Protein AF-A0A931YTI1-F1 (afdb_monomer)

Radius of gyration: 16.85 Å; Cα contacts (8 Å, |Δi|>4): 162; chains: 1; bounding box: 42×42×39 Å

Secondary structure (DSSP, 8-state):
-HHHHHHHHHHHHTTSTTS-HHHHHHHHHHT--HHHHHHHHHHHHGGGGGHHHHHHH-GGGGT-S-HHHHHHHHHHHHHHHHHHHHHHHTBSSSBPPHHHHHHHHHHHHHHTSS-HHHHHHHHHHHHHHHHHHHHHHHHT--

Mean predicted aligned error: 6.09 Å

Solvent-accessible surface area (backbone atoms only — not comparable to full-atom values): 7410 Å² total; per-residue (Å²): 97,68,70,60,35,55,51,50,51,58,63,52,50,43,39,38,72,96,58,15,56,67,44,30,55,52,16,61,76,70,75,44,62,34,68,62,43,13,53,52,52,32,40,34,46,52,34,59,74,50,52,52,55,46,47,66,64,33,49,29,72,68,74,50,73,56,71,68,56,26,53,51,53,47,52,37,50,54,51,27,40,52,50,26,17,25,34,57,59,35,39,74,78,51,81,51,52,72,69,55,26,54,50,43,42,54,43,29,56,49,30,67,46,77,49,66,68,51,16,51,53,32,37,50,51,53,51,52,50,51,53,51,48,46,52,54,48,57,66,72,75,112

Structure (mmCIF, N/CA/C/O backbone):
data_AF-A0A931YTI1-F1
#
_entry.id   AF-A0A931YTI1-F1
#
loop_
_atom_site.group_PDB
_atom_site.id
_atom_site.type_symbol
_atom_site.label_atom_id
_atom_site.label_alt_id
_atom_site.label_comp_id
_atom_site.label_asym_id
_atom_site.label_entity_id
_atom_site.label_seq_id
_atom_site.pdbx_PDB_ins_code
_atom_site.Cartn_x
_atom_site.Cartn_y
_atom_site.Cartn_z
_atom_site.occupancy
_atom_site.B_iso_or_equiv
_atom_site.auth_seq_id
_atom_site.auth_comp_id
_atom_site.auth_asym_id
_atom_site.auth_atom_id
_atom_site.pdbx_PDB_model_num
ATOM 1 N N . ALA A 1 1 ? 1.345 14.476 -16.653 1.00 62.62 1 ALA A N 1
ATOM 2 C CA . ALA A 1 1 ? 1.714 14.319 -15.235 1.00 62.62 1 ALA A CA 1
ATOM 3 C C . ALA A 1 1 ? 0.938 15.299 -14.357 1.00 62.62 1 ALA A C 1
ATOM 5 O O . ALA A 1 1 ? 0.093 14.834 -13.612 1.00 62.62 1 ALA A O 1
ATOM 6 N N . ALA A 1 2 ? 1.107 16.622 -14.514 1.00 72.50 2 ALA A N 1
ATOM 7 C CA . ALA A 1 2 ? 0.423 17.628 -13.682 1.00 72.50 2 ALA A CA 1
ATOM 8 C C . ALA A 1 2 ? -1.115 17.484 -13.620 1.00 72.50 2 ALA A C 1
ATOM 10 O O . ALA A 1 2 ? -1.679 17.505 -12.536 1.00 72.50 2 ALA A O 1
ATOM 11 N N . HIS A 1 3 ? -1.786 17.239 -14.752 1.00 81.31 3 HIS A N 1
ATOM 12 C CA . HIS A 1 3 ? -3.240 17.023 -14.774 1.00 81.31 3 HIS A CA 1
ATOM 13 C C . HIS A 1 3 ? -3.694 15.820 -13.924 1.00 81.31 3 HIS A C 1
ATOM 15 O O . HIS A 1 3 ? -4.648 15.943 -13.167 1.00 81.31 3 HIS A O 1
ATOM 21 N N . LEU A 1 4 ? -2.988 14.681 -13.993 1.00 80.88 4 LEU A N 1
ATOM 22 C CA . LEU A 1 4 ? -3.291 13.506 -13.160 1.00 80.88 4 LEU A CA 1
ATOM 23 C C . LEU A 1 4 ? -2.919 13.727 -11.694 1.00 80.88 4 LEU A C 1
ATOM 25 O O . LEU A 1 4 ? -3.622 13.247 -10.816 1.00 80.88 4 LEU A O 1
ATOM 29 N N . PHE A 1 5 ? -1.848 14.476 -11.433 1.00 80.38 5 PHE A N 1
ATOM 30 C CA . PHE A 1 5 ? -1.445 14.849 -10.082 1.00 80.38 5 PHE A CA 1
ATOM 31 C C . PHE A 1 5 ? -2.548 15.665 -9.394 1.00 80.38 5 PHE A C 1
ATOM 33 O O . PHE A 1 5 ? -3.020 15.282 -8.328 1.00 80.38 5 PHE A O 1
ATOM 40 N N . VAL A 1 6 ? -3.011 16.745 -10.034 1.00 84.44 6 VAL A N 1
ATOM 41 C CA . VAL A 1 6 ? -4.082 17.604 -9.501 1.00 84.44 6 VAL A CA 1
ATOM 42 C C . VAL A 1 6 ? -5.402 16.840 -9.399 1.00 84.44 6 VAL A C 1
ATOM 44 O O . VAL A 1 6 ? -6.063 16.921 -8.370 1.00 84.44 6 VAL A O 1
ATOM 47 N N . PHE A 1 7 ? -5.761 16.054 -10.420 1.00 86.19 7 PHE A N 1
ATOM 48 C CA . PHE A 1 7 ? -6.961 15.213 -10.394 1.00 86.19 7 PHE A CA 1
ATOM 49 C C . PHE A 1 7 ? -6.957 14.237 -9.211 1.00 86.19 7 PHE A C 1
ATOM 51 O O . PHE A 1 7 ? -7.941 14.136 -8.485 1.00 86.19 7 PHE A O 1
ATOM 58 N N . TYR A 1 8 ? -5.838 13.554 -8.974 1.00 87.81 8 TYR A N 1
ATOM 59 C CA . TYR A 1 8 ? -5.734 12.584 -7.891 1.00 87.81 8 TYR A CA 1
ATOM 60 C C . TYR A 1 8 ? -5.815 13.250 -6.509 1.00 87.81 8 TYR A C 1
ATOM 62 O O . TYR A 1 8 ? -6.490 12.736 -5.619 1.00 87.81 8 TYR A O 1
ATOM 70 N N . TYR A 1 9 ? -5.191 14.419 -6.331 1.00 86.81 9 TYR A N 1
ATOM 71 C CA . TYR A 1 9 ? -5.332 15.196 -5.096 1.00 86.81 9 TYR A CA 1
ATOM 72 C C . TYR A 1 9 ? -6.744 15.751 -4.893 1.00 86.81 9 TYR A C 1
ATOM 74 O O . TYR A 1 9 ? -7.190 15.809 -3.753 1.00 86.81 9 TYR A O 1
ATOM 82 N N . ALA A 1 10 ? -7.456 16.116 -5.963 1.00 87.12 10 ALA A N 1
ATOM 83 C CA . ALA A 1 10 ? -8.852 16.535 -5.864 1.00 87.12 10 ALA A CA 1
ATOM 84 C C . ALA A 1 10 ? -9.736 15.397 -5.333 1.00 87.12 10 ALA A C 1
ATOM 86 O O . ALA A 1 10 ? -10.522 15.618 -4.422 1.00 87.12 10 ALA A O 1
ATOM 87 N N . VAL A 1 11 ? -9.542 14.167 -5.823 1.00 87.62 11 VAL A N 1
ATOM 88 C CA . VAL A 1 11 ? -10.263 12.983 -5.320 1.00 87.62 11 VAL A CA 1
ATOM 89 C C . VAL A 1 11 ? -9.855 12.637 -3.883 1.00 87.62 11 VAL A C 1
ATOM 91 O O . VAL A 1 11 ? -10.700 12.298 -3.060 1.00 87.62 11 VAL A O 1
ATOM 94 N N . LEU A 1 12 ? -8.565 12.730 -3.545 1.00 86.12 12 LEU A N 1
ATOM 95 C CA . LEU A 1 12 ? -8.092 12.481 -2.179 1.00 86.12 12 LEU A CA 1
ATOM 96 C C . LEU A 1 12 ? -8.491 13.566 -1.172 1.00 86.12 12 LEU A C 1
ATOM 98 O O . LEU A 1 12 ? -8.474 13.298 0.030 1.00 86.12 12 LEU A O 1
ATOM 102 N N . ALA A 1 13 ? -8.830 14.778 -1.613 1.00 86.38 13 ALA A N 1
ATOM 103 C CA . ALA A 1 13 ? -9.274 15.837 -0.709 1.00 86.38 13 ALA A CA 1
ATOM 104 C C . ALA A 1 13 ? -10.522 15.395 0.081 1.00 86.38 13 ALA A C 1
ATOM 106 O O . ALA A 1 13 ? -10.595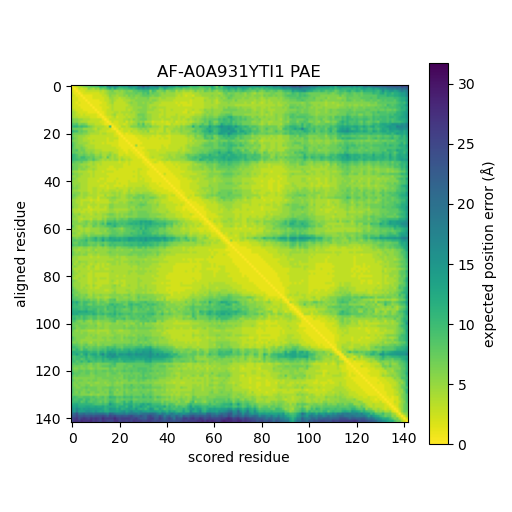 15.628 1.292 1.00 86.38 13 ALA A O 1
ATOM 107 N N . ASP A 1 14 ? -11.403 14.621 -0.563 1.00 85.94 14 ASP A N 1
ATOM 108 C CA . ASP A 1 14 ? -12.630 14.049 0.012 1.00 85.94 14 ASP A CA 1
ATOM 109 C C . ASP A 1 14 ? -12.378 12.932 1.040 1.00 85.94 14 ASP A C 1
ATOM 111 O O . ASP A 1 14 ? -13.313 12.361 1.596 1.00 85.94 14 ASP A O 1
ATOM 115 N N . VAL A 1 15 ? -11.122 12.573 1.310 1.00 85.56 15 VAL A N 1
ATOM 116 C CA . VAL A 1 15 ? -10.759 11.584 2.335 1.00 85.56 15 VAL A CA 1
ATOM 117 C C . VAL A 1 15 ? -10.371 12.242 3.659 1.00 85.56 15 VAL A C 1
ATOM 119 O O . VAL A 1 15 ? -10.358 11.570 4.693 1.00 85.56 15 VAL A O 1
ATOM 122 N N . THR A 1 16 ? -10.040 13.536 3.666 1.00 87.25 16 THR A N 1
ATOM 123 C CA . THR A 1 16 ? -9.532 14.218 4.865 1.00 87.25 16 THR A CA 1
ATOM 124 C C . THR A 1 16 ? -10.663 14.812 5.714 1.00 87.25 16 THR A C 1
ATOM 126 O O . THR A 1 16 ? -11.578 15.437 5.175 1.00 87.25 16 THR A O 1
ATOM 129 N N . PRO A 1 17 ? -10.658 14.659 7.052 1.00 83.81 17 PRO A N 1
ATOM 130 C CA . PRO A 1 17 ? -11.677 15.253 7.908 1.00 83.81 17 PRO A CA 1
ATOM 131 C C . PRO A 1 17 ? -11.352 16.749 8.042 1.00 83.81 17 PRO A C 1
ATOM 133 O O . PRO A 1 17 ? -10.174 17.089 8.177 1.00 83.81 17 PRO A O 1
ATOM 136 N N . PRO A 1 18 ? -12.340 17.662 8.001 1.00 83.94 18 PRO A N 1
ATOM 137 C CA . PRO A 1 18 ? -13.773 17.461 8.241 1.00 83.94 18 PRO A CA 1
ATOM 138 C C . PRO A 1 18 ? -14.641 17.330 6.974 1.00 83.94 18 PRO A C 1
ATOM 140 O O . PRO A 1 18 ? -15.860 17.395 7.080 1.00 83.94 18 PRO A O 1
ATOM 143 N N . VAL A 1 19 ? -14.059 17.174 5.782 1.00 85.38 19 VAL A N 1
ATOM 144 C CA . VAL A 1 19 ? -14.798 17.192 4.500 1.00 85.38 19 VAL A CA 1
ATOM 145 C C . VAL A 1 19 ? -15.032 15.801 3.903 1.00 85.38 19 VAL A C 1
ATOM 147 O O . VAL A 1 19 ? -15.465 15.690 2.762 1.00 85.38 19 VAL A O 1
ATOM 150 N N . ALA A 1 20 ? -14.787 14.735 4.675 1.00 88.06 20 ALA A N 1
ATOM 151 C CA . ALA A 1 20 ? -14.863 13.349 4.220 1.00 88.06 20 ALA A CA 1
ATOM 152 C C . ALA A 1 20 ? -16.301 12.831 4.008 1.00 88.06 20 ALA A C 1
ATOM 154 O O . ALA A 1 20 ? -16.755 11.900 4.679 1.00 88.06 20 ALA A O 1
ATOM 155 N N . VAL A 1 21 ? -17.027 13.437 3.066 1.00 87.56 21 VAL A N 1
ATOM 156 C CA . VAL A 1 21 ? -18.460 13.228 2.799 1.00 87.56 21 VAL A CA 1
ATOM 157 C C . VAL A 1 21 ? -18.826 11.762 2.580 1.00 87.56 21 VAL A C 1
ATOM 159 O O . VAL A 1 21 ? -19.812 11.290 3.144 1.00 87.56 21 VAL A O 1
ATOM 162 N N . THR A 1 22 ? -18.015 11.009 1.837 1.00 87.44 22 THR A N 1
ATOM 163 C CA . THR A 1 22 ? -18.265 9.588 1.549 1.00 87.44 22 THR A CA 1
ATOM 164 C C . THR A 1 22 ? -18.120 8.724 2.800 1.00 87.44 22 THR A C 1
ATOM 166 O O . THR A 1 22 ? -18.948 7.850 3.058 1.00 87.44 22 THR A O 1
ATOM 169 N N . ALA A 1 23 ? -17.092 8.993 3.612 1.00 89.31 23 ALA A N 1
ATOM 170 C CA . ALA A 1 23 ? -16.870 8.287 4.870 1.00 89.31 23 ALA A CA 1
ATOM 171 C C . ALA A 1 23 ? -17.958 8.624 5.898 1.00 89.31 23 ALA A C 1
ATOM 173 O O . ALA A 1 23 ? -18.408 7.745 6.629 1.00 89.31 23 ALA A O 1
ATOM 174 N N . PHE A 1 24 ? -18.419 9.876 5.929 1.00 90.69 24 PHE A N 1
ATOM 175 C CA . PHE A 1 24 ? -19.488 10.315 6.822 1.00 90.69 24 PHE A CA 1
ATOM 176 C C . PHE A 1 24 ? -20.837 9.716 6.434 1.00 90.69 24 PHE A C 1
ATOM 178 O O . PHE A 1 24 ? -21.549 9.228 7.307 1.00 90.69 24 PHE A O 1
ATOM 185 N N . ALA A 1 25 ? -21.162 9.672 5.141 1.00 91.69 25 ALA A N 1
ATOM 186 C CA . ALA A 1 25 ? -22.361 8.992 4.656 1.00 91.69 25 ALA A CA 1
ATOM 187 C C . ALA A 1 25 ? -22.349 7.500 5.034 1.00 91.69 25 ALA A C 1
ATOM 189 O O . ALA A 1 25 ? -23.331 6.992 5.576 1.00 91.69 25 ALA A O 1
ATOM 190 N N . GLY A 1 26 ? -21.214 6.817 4.838 1.00 90.31 26 GLY A N 1
ATOM 191 C CA . GLY A 1 26 ? -21.046 5.420 5.251 1.00 90.31 26 GLY A CA 1
ATOM 192 C C . GLY A 1 26 ? -21.165 5.218 6.766 1.00 90.31 26 GLY A C 1
ATOM 193 O O . GLY A 1 26 ? -21.813 4.271 7.210 1.00 90.31 26 GLY A O 1
ATOM 194 N N . ALA A 1 27 ? -20.607 6.131 7.567 1.00 91.94 27 ALA A N 1
ATOM 195 C CA . ALA A 1 27 ? -20.709 6.087 9.026 1.00 91.94 27 ALA A CA 1
ATOM 196 C C . ALA A 1 27 ? -22.163 6.201 9.507 1.00 91.94 27 ALA A C 1
ATOM 198 O O . ALA A 1 27 ? -22.578 5.425 10.366 1.00 91.94 27 ALA A O 1
ATOM 199 N N . GLN A 1 28 ? -22.952 7.096 8.901 1.00 90.06 28 GLN A N 1
ATOM 200 C CA . GLN A 1 28 ? -24.374 7.261 9.219 1.00 90.06 28 GLN A CA 1
ATOM 201 C C . GLN A 1 28 ? -25.186 6.001 8.894 1.00 90.06 28 GLN A C 1
ATOM 203 O O . GLN A 1 28 ? -26.064 5.628 9.668 1.00 90.06 28 GLN A O 1
ATOM 208 N N . MET A 1 29 ? -24.871 5.312 7.791 1.00 94.06 29 MET A N 1
ATOM 209 C CA . MET A 1 29 ? -25.504 4.030 7.448 1.00 94.06 29 MET A CA 1
ATOM 210 C C . MET A 1 29 ? -25.121 2.906 8.422 1.00 94.06 29 MET A C 1
ATOM 212 O O . MET A 1 29 ? -25.940 2.037 8.705 1.00 94.06 29 MET A O 1
ATOM 216 N N . ALA A 1 30 ? -23.892 2.923 8.942 1.00 91.88 30 ALA A N 1
ATOM 217 C CA . ALA A 1 30 ? -23.376 1.927 9.882 1.00 91.88 30 ALA A CA 1
ATOM 218 C C . ALA A 1 30 ? -23.657 2.252 11.366 1.00 91.88 30 ALA A C 1
ATOM 220 O O . ALA A 1 30 ? -23.295 1.463 12.238 1.00 91.88 30 ALA A O 1
ATOM 221 N N . GLY A 1 31 ? -24.260 3.408 11.671 1.00 90.81 31 GLY A N 1
ATOM 222 C CA . GLY A 1 31 ? -24.494 3.874 13.043 1.00 90.81 31 GLY A CA 1
ATOM 223 C C . GLY A 1 31 ? -23.218 4.232 13.820 1.00 90.81 31 GLY A C 1
ATOM 224 O O . GLY A 1 31 ? -23.226 4.220 15.050 1.00 90.81 31 GLY A O 1
ATOM 225 N N . ALA A 1 32 ? -22.112 4.516 13.127 1.00 92.88 32 ALA A N 1
ATOM 226 C CA . ALA A 1 32 ? -20.836 4.901 13.728 1.00 92.88 32 ALA A CA 1
ATOM 227 C C . ALA A 1 32 ? -20.673 6.428 13.770 1.00 92.88 32 ALA A C 1
ATOM 229 O O . ALA A 1 32 ? -21.265 7.152 12.976 1.00 92.88 32 ALA A O 1
ATOM 230 N N . ASP A 1 33 ? -19.815 6.926 14.666 1.00 93.12 33 ASP A N 1
ATOM 231 C CA . ASP A 1 33 ? -19.479 8.351 14.720 1.00 93.12 33 ASP A CA 1
ATOM 232 C C . ASP A 1 33 ? -18.769 8.788 13.414 1.00 93.12 33 ASP A C 1
ATOM 234 O O . ASP A 1 33 ? -17.711 8.228 13.079 1.00 93.12 33 ASP A O 1
ATOM 238 N N . PRO A 1 34 ? -19.313 9.768 12.661 1.00 89.38 34 PRO A N 1
ATOM 239 C CA . PRO A 1 34 ? -18.745 10.188 11.381 1.00 89.38 34 PRO A CA 1
ATOM 240 C C . PRO A 1 34 ? -17.314 10.701 11.498 1.00 89.38 34 PRO A C 1
ATOM 242 O O . PRO A 1 34 ? -16.462 10.335 10.689 1.00 89.38 34 PRO A O 1
ATOM 245 N N . MET A 1 35 ? -17.017 11.489 12.533 1.00 91.44 35 MET A N 1
ATOM 246 C CA . MET A 1 35 ? -15.704 12.108 12.706 1.00 91.44 35 MET A CA 1
ATOM 247 C C . MET A 1 35 ? -14.626 11.056 12.983 1.00 91.44 35 MET A C 1
ATOM 249 O O . MET A 1 35 ? -13.561 11.061 12.358 1.00 91.44 35 MET A O 1
ATOM 253 N N . ARG A 1 36 ? -14.915 10.096 13.869 1.00 89.81 36 ARG A N 1
ATOM 254 C CA . ARG A 1 36 ? -14.035 8.952 14.148 1.00 89.81 36 ARG A CA 1
ATOM 255 C C . ARG A 1 36 ? -13.827 8.085 12.914 1.00 89.81 36 ARG A C 1
ATOM 257 O O . ARG A 1 36 ? -12.696 7.673 12.658 1.00 89.81 36 ARG A O 1
ATOM 264 N N . THR A 1 37 ? -14.888 7.829 12.152 1.00 90.50 37 THR A N 1
ATOM 265 C CA . THR A 1 37 ? -14.817 7.037 10.916 1.00 90.50 37 THR A CA 1
ATOM 266 C C . THR A 1 37 ? -13.961 7.741 9.866 1.00 90.50 37 THR A C 1
ATOM 268 O O . THR A 1 37 ? -13.084 7.109 9.280 1.00 90.50 37 THR A O 1
ATOM 271 N N . GLY A 1 38 ? -14.128 9.057 9.699 1.00 90.69 38 GLY A N 1
ATOM 272 C CA . GLY A 1 38 ? -13.274 9.880 8.845 1.00 90.69 38 GLY A CA 1
ATOM 273 C C . GLY A 1 38 ? -11.805 9.773 9.243 1.00 90.69 38 GLY A C 1
ATOM 274 O O . GLY A 1 38 ? -10.974 9.451 8.404 1.00 90.69 38 GLY A O 1
ATOM 275 N N . TRP A 1 39 ? -11.482 9.929 10.531 1.00 90.69 39 TRP A N 1
ATOM 276 C CA . TRP A 1 39 ? -10.095 9.822 11.003 1.00 90.69 39 TRP A CA 1
ATOM 277 C C . TRP A 1 39 ? -9.469 8.449 10.722 1.00 90.69 39 TRP A C 1
ATOM 279 O O . TRP A 1 39 ? -8.302 8.356 10.337 1.00 90.69 39 TRP A O 1
ATOM 289 N N . GLN A 1 40 ? -10.241 7.368 10.880 1.00 89.44 40 GLN A N 1
ATOM 290 C CA . GLN A 1 40 ? -9.780 6.024 10.524 1.00 89.44 40 GLN A CA 1
ATOM 291 C C . 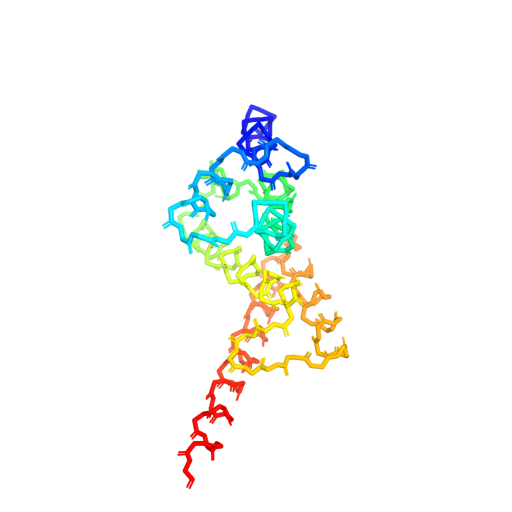GLN A 1 40 ? -9.571 5.873 9.015 1.00 89.44 40 GLN A C 1
ATOM 293 O O . GLN A 1 40 ? -8.532 5.357 8.602 1.00 89.44 40 GLN A O 1
ATOM 298 N N . ALA A 1 41 ? -10.508 6.361 8.201 1.00 88.56 41 ALA A N 1
ATOM 299 C CA . ALA A 1 41 ? -10.406 6.321 6.746 1.00 88.56 41 ALA A CA 1
ATOM 300 C C . ALA A 1 41 ? -9.157 7.066 6.252 1.00 88.56 41 ALA A C 1
ATOM 302 O O . ALA A 1 41 ? -8.365 6.504 5.495 1.00 88.56 41 ALA A O 1
ATOM 303 N N . SER A 1 42 ? -8.908 8.281 6.748 1.00 89.56 42 SER A N 1
ATOM 304 C CA . SER A 1 42 ? -7.726 9.067 6.377 1.00 89.56 42 SER A CA 1
ATOM 305 C C . SER A 1 42 ? -6.424 8.391 6.789 1.00 89.56 42 SER A C 1
ATOM 307 O O . SER A 1 42 ? -5.437 8.456 6.059 1.00 89.56 42 SER A O 1
ATOM 309 N N . ARG A 1 43 ? -6.414 7.693 7.931 1.00 87.31 43 ARG A N 1
ATOM 310 C CA . ARG A 1 43 ? -5.233 6.961 8.403 1.00 87.31 43 ARG A CA 1
ATOM 311 C C . ARG A 1 43 ? -4.840 5.825 7.453 1.00 87.31 43 ARG A C 1
ATOM 313 O O . ARG A 1 43 ? -3.657 5.641 7.190 1.00 87.31 43 ARG A O 1
ATOM 320 N N . VAL A 1 44 ? -5.815 5.098 6.909 1.00 86.62 44 VAL A N 1
ATOM 321 C CA . VAL A 1 44 ? -5.599 4.028 5.914 1.00 86.62 44 VAL A CA 1
ATOM 322 C C . VAL A 1 44 ? -5.220 4.619 4.548 1.00 86.62 44 VAL A C 1
ATOM 324 O O . VAL A 1 44 ? -4.308 4.134 3.865 1.00 86.62 44 VAL A O 1
ATOM 327 N N . ALA A 1 45 ? -5.886 5.709 4.172 1.00 88.38 45 ALA A N 1
ATOM 328 C CA . ALA A 1 45 ? -5.708 6.382 2.893 1.00 88.38 45 ALA A CA 1
ATOM 329 C C . ALA A 1 45 ? -4.437 7.243 2.802 1.00 88.38 45 ALA A C 1
ATOM 331 O O . ALA A 1 45 ? -4.088 7.682 1.708 1.00 88.38 45 ALA A O 1
ATOM 332 N N . LEU A 1 46 ? -3.700 7.438 3.904 1.00 86.81 46 LEU A N 1
ATOM 333 C CA . LEU A 1 46 ? -2.430 8.172 3.923 1.00 86.81 46 LEU A CA 1
ATOM 334 C C . LEU A 1 46 ? -1.423 7.622 2.899 1.00 86.81 46 LEU A C 1
ATOM 336 O O . LEU A 1 46 ? -0.711 8.378 2.248 1.00 86.81 46 LEU A O 1
ATOM 340 N N . SER A 1 47 ? -1.417 6.303 2.707 1.00 85.50 47 SER A N 1
ATOM 341 C CA . SER A 1 47 ? -0.628 5.632 1.664 1.00 85.50 47 SER A CA 1
ATOM 342 C C . SER A 1 47 ? -0.940 6.145 0.254 1.00 85.50 47 SER A C 1
ATOM 344 O O . SER A 1 47 ? -0.032 6.328 -0.555 1.00 85.50 47 SER A O 1
ATOM 346 N N . GLY A 1 48 ? -2.209 6.451 -0.023 1.00 85.19 48 GLY A N 1
ATOM 347 C CA . GLY A 1 48 ? -2.677 6.972 -1.298 1.00 85.19 48 GLY A CA 1
ATOM 348 C C . GLY A 1 48 ? -2.044 8.312 -1.656 1.00 85.19 48 GLY A C 1
ATOM 349 O O . GLY A 1 48 ? -1.814 8.543 -2.839 1.00 85.19 48 GLY A O 1
ATOM 350 N N . PHE A 1 49 ? -1.675 9.150 -0.680 1.00 85.56 49 PHE A N 1
ATOM 351 C CA . PHE A 1 49 ? -1.026 10.449 -0.921 1.00 85.56 49 PHE A CA 1
ATOM 352 C C . PHE A 1 49 ? 0.332 10.335 -1.624 1.00 85.56 49 PHE A C 1
ATOM 354 O O . PHE A 1 49 ? 0.825 11.330 -2.151 1.00 85.56 49 PHE A O 1
ATOM 361 N N . LEU A 1 50 ? 0.935 9.142 -1.669 1.00 85.25 50 LEU A N 1
ATOM 362 C CA . LEU A 1 50 ? 2.192 8.907 -2.377 1.00 85.25 50 LEU A CA 1
ATOM 363 C C . LEU A 1 50 ? 2.003 8.564 -3.864 1.00 85.25 50 LEU A C 1
ATOM 365 O O . LEU A 1 50 ? 2.943 8.709 -4.646 1.00 85.25 50 LEU A O 1
ATOM 369 N N . ALA A 1 51 ? 0.807 8.153 -4.290 1.00 85.88 51 ALA A N 1
ATOM 370 C CA . ALA A 1 51 ? 0.549 7.776 -5.683 1.00 85.88 51 ALA A 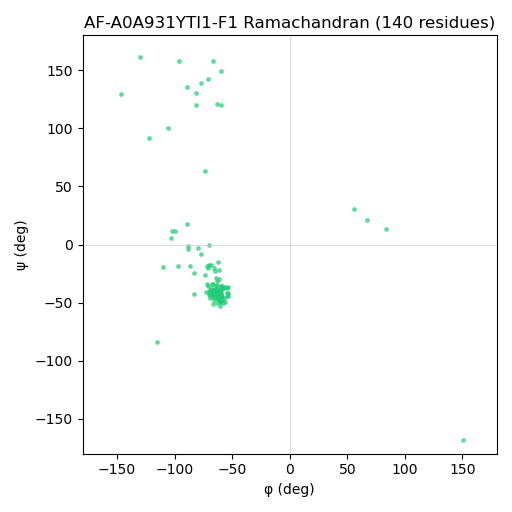CA 1
ATOM 371 C C . ALA A 1 51 ? 0.807 8.899 -6.714 1.00 85.88 51 ALA A C 1
ATOM 373 O O . ALA A 1 51 ? 1.354 8.611 -7.779 1.00 85.88 51 ALA A O 1
ATOM 374 N N . PRO A 1 52 ? 0.520 10.185 -6.436 1.00 84.19 52 PRO A N 1
ATOM 375 C CA . PRO A 1 52 ? 0.865 11.272 -7.351 1.00 84.19 52 PRO A CA 1
ATOM 376 C C . PRO A 1 52 ? 2.366 11.377 -7.621 1.00 84.19 52 PRO A C 1
ATOM 378 O O . PRO A 1 52 ? 2.768 11.674 -8.745 1.00 84.19 52 PRO A O 1
ATOM 381 N N . PHE A 1 53 ? 3.197 11.093 -6.614 1.00 83.31 53 PHE A N 1
ATOM 382 C CA . PHE A 1 53 ? 4.651 11.089 -6.759 1.00 83.31 53 PHE A CA 1
ATOM 383 C C . PHE A 1 53 ? 5.120 9.919 -7.626 1.00 83.31 53 PHE A C 1
ATOM 385 O O . PHE A 1 53 ? 5.976 10.110 -8.488 1.00 83.31 53 PHE A O 1
ATOM 392 N N . LEU A 1 54 ? 4.505 8.740 -7.481 1.00 83.75 54 LEU A N 1
ATOM 393 C CA . LEU A 1 54 ? 4.754 7.586 -8.352 1.00 83.75 54 LEU A CA 1
ATOM 394 C C . LEU A 1 54 ? 4.541 7.946 -9.835 1.00 83.75 54 LEU A C 1
ATOM 396 O O . LEU A 1 54 ? 5.406 7.673 -10.662 1.00 83.75 54 LEU A O 1
ATOM 400 N N . PHE A 1 55 ? 3.464 8.661 -10.180 1.00 81.94 55 PHE A N 1
ATOM 401 C CA . PHE A 1 55 ? 3.217 9.097 -11.565 1.00 81.94 55 PHE A CA 1
ATOM 402 C C . PHE A 1 55 ? 4.243 10.100 -12.113 1.00 81.94 55 PHE A C 1
ATOM 404 O O . PHE A 1 55 ? 4.372 10.237 -13.332 1.00 81.94 55 PHE A O 1
ATOM 411 N N . VAL A 1 56 ? 4.938 10.833 -11.240 1.00 82.19 56 VAL A N 1
ATOM 412 C CA . VAL A 1 56 ? 5.997 11.773 -11.633 1.00 82.19 56 VAL A CA 1
ATOM 413 C C . VAL A 1 56 ? 7.321 11.037 -11.835 1.00 82.19 56 VAL A C 1
ATOM 415 O O . VAL A 1 56 ? 8.007 11.295 -12.822 1.00 82.19 56 VAL A O 1
ATOM 418 N N . TYR A 1 57 ? 7.664 10.106 -10.941 1.00 80.25 57 TYR A N 1
ATOM 419 C CA . TYR A 1 57 ? 8.939 9.385 -10.979 1.00 80.25 57 TYR A CA 1
ATOM 420 C C . TYR A 1 57 ? 8.955 8.181 -11.929 1.00 80.25 57 TYR A C 1
ATOM 422 O O . TYR A 1 57 ? 10.028 7.794 -12.390 1.00 80.25 57 TYR A O 1
ATOM 430 N N . GLN A 1 58 ? 7.798 7.590 -12.233 1.00 82.81 58 GLN A N 1
ATOM 431 C CA . GLN A 1 58 ? 7.679 6.400 -13.0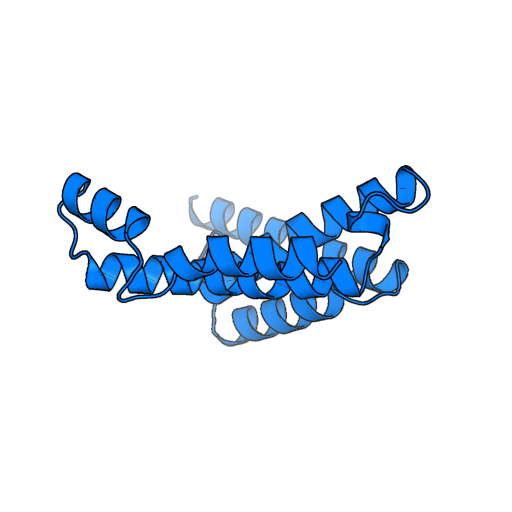77 1.00 82.81 58 GLN A CA 1
ATOM 432 C C . GLN A 1 58 ? 6.771 6.686 -14.282 1.00 82.81 58 GLN A C 1
ATOM 434 O O . GLN A 1 58 ? 5.556 6.472 -14.221 1.00 82.81 58 GLN A O 1
ATOM 439 N N . PRO A 1 59 ? 7.335 7.129 -15.423 1.00 82.00 59 PRO A N 1
ATOM 440 C CA . PRO A 1 59 ? 6.560 7.357 -16.644 1.00 82.00 59 PRO A CA 1
ATOM 441 C C . PRO A 1 59 ? 5.885 6.079 -17.169 1.00 82.00 59 PRO A C 1
ATOM 443 O O . PRO A 1 59 ? 4.860 6.174 -17.844 1.00 82.00 59 PRO A O 1
ATOM 446 N N . ALA A 1 60 ? 6.382 4.896 -16.792 1.00 83.44 60 ALA A N 1
ATOM 447 C CA . ALA A 1 60 ? 5.740 3.613 -17.067 1.00 83.44 60 ALA A CA 1
ATOM 448 C C . ALA A 1 60 ? 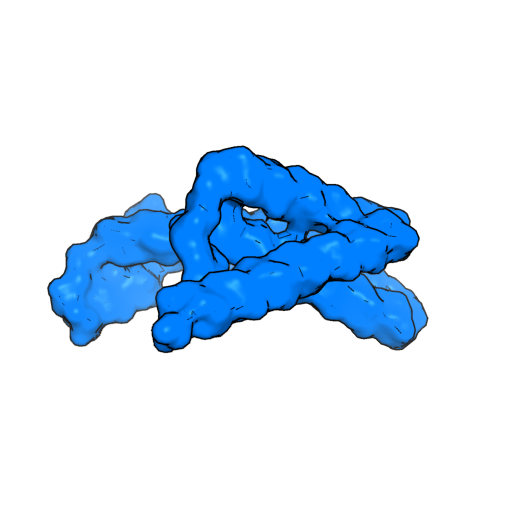4.296 3.548 -16.525 1.00 83.44 60 ALA A C 1
ATOM 450 O O . ALA A 1 60 ? 3.405 3.050 -17.207 1.00 83.44 60 ALA A O 1
ATOM 451 N N . LEU A 1 61 ? 4.009 4.146 -15.362 1.00 84.12 61 LEU A N 1
ATOM 452 C CA . LEU A 1 61 ? 2.641 4.216 -14.824 1.00 84.12 61 LEU A CA 1
ATOM 453 C C . LEU A 1 61 ? 1.717 5.127 -15.649 1.00 84.12 61 LEU A C 1
ATOM 455 O O . LEU A 1 61 ? 0.498 5.023 -15.561 1.00 84.12 61 LEU A O 1
ATOM 459 N N . LEU A 1 62 ? 2.288 5.997 -16.486 1.00 85.50 62 LEU A N 1
ATOM 460 C CA . LEU A 1 62 ? 1.564 6.811 -17.465 1.00 85.50 62 LEU A CA 1
ATOM 461 C C . LEU A 1 62 ? 1.420 6.101 -18.819 1.00 85.50 62 LEU A C 1
ATOM 463 O O . LEU A 1 62 ? 1.190 6.769 -19.828 1.00 85.50 62 LEU A O 1
ATOM 467 N N . MET A 1 63 ? 1.610 4.778 -18.846 1.00 86.06 63 MET A N 1
ATOM 468 C CA . MET A 1 63 ? 1.645 3.948 -20.052 1.00 86.06 63 MET A CA 1
ATOM 469 C C . MET A 1 63 ? 2.679 4.417 -21.086 1.00 86.06 63 MET A C 1
ATOM 471 O O . MET A 1 63 ? 2.498 4.253 -22.291 1.00 86.06 63 MET A O 1
ATOM 475 N N . ARG A 1 64 ? 3.782 5.020 -20.622 1.00 83.44 64 ARG A N 1
ATOM 476 C CA . ARG A 1 64 ? 4.913 5.415 -21.468 1.00 83.44 64 ARG A CA 1
ATOM 477 C C . ARG A 1 64 ? 6.081 4.465 -21.233 1.00 83.44 64 ARG A C 1
ATOM 479 O O . ARG A 1 64 ? 6.802 4.623 -20.255 1.00 83.44 64 ARG A O 1
ATOM 486 N N . GLY A 1 65 ? 6.265 3.501 -22.128 1.00 84.56 65 GLY A N 1
ATOM 487 C CA . GLY A 1 65 ? 7.362 2.536 -22.056 1.00 84.56 65 GLY A CA 1
ATOM 488 C C . GLY A 1 65 ? 6.996 1.192 -22.674 1.00 84.56 65 GLY A C 1
ATOM 489 O O . GLY A 1 65 ? 5.971 1.062 -23.347 1.00 84.56 65 GLY A O 1
ATOM 490 N N . ALA A 1 66 ? 7.836 0.186 -22.440 1.00 90.06 66 ALA A N 1
ATOM 491 C CA . ALA A 1 66 ? 7.542 -1.185 -22.840 1.00 90.06 66 ALA A CA 1
ATOM 492 C C . ALA A 1 66 ? 6.416 -1.776 -21.974 1.00 90.06 66 ALA A C 1
ATOM 494 O O . ALA A 1 66 ? 6.375 -1.567 -20.763 1.00 90.06 66 ALA A O 1
ATOM 495 N N . TRP A 1 67 ? 5.532 -2.578 -22.573 1.00 88.81 67 TRP A N 1
ATOM 496 C CA . TRP A 1 67 ? 4.410 -3.215 -21.865 1.00 88.81 67 TRP A CA 1
ATOM 497 C C . TRP A 1 67 ? 4.833 -4.029 -20.638 1.00 88.81 67 TRP A C 1
ATOM 499 O O . TRP A 1 67 ? 4.148 -4.013 -19.617 1.00 88.81 67 TRP A O 1
ATOM 509 N N . THR A 1 68 ? 5.974 -4.712 -20.721 1.00 87.94 68 THR A N 1
ATOM 510 C CA . THR A 1 68 ? 6.542 -5.490 -19.613 1.00 87.94 68 THR A CA 1
ATOM 511 C C . THR A 1 68 ? 6.919 -4.603 -18.431 1.00 87.94 68 THR A C 1
ATOM 513 O O . THR A 1 68 ? 6.604 -4.926 -17.291 1.00 87.94 68 THR A O 1
ATOM 516 N N . GLU A 1 69 ? 7.535 -3.456 -18.697 1.00 86.00 69 GLU A N 1
ATOM 517 C CA . GLU A 1 69 ? 7.933 -2.481 -17.684 1.00 86.00 69 GLU A CA 1
ATOM 518 C C . GLU A 1 69 ? 6.710 -1.834 -17.018 1.00 86.00 69 GLU A C 1
ATOM 520 O O . GLU A 1 69 ? 6.660 -1.725 -15.793 1.00 86.00 69 GLU A O 1
ATOM 525 N N . ILE A 1 70 ? 5.684 -1.497 -17.808 1.00 89.69 70 ILE A N 1
ATOM 526 C CA . ILE A 1 70 ? 4.405 -0.967 -17.309 1.00 89.69 70 ILE A CA 1
ATOM 527 C C . ILE A 1 70 ? 3.761 -1.953 -16.327 1.00 89.69 70 ILE A C 1
ATOM 529 O O . ILE A 1 70 ? 3.396 -1.563 -15.219 1.00 89.69 70 ILE A O 1
ATOM 533 N N . LEU A 1 71 ? 3.653 -3.230 -16.708 1.00 89.56 71 LEU A N 1
ATOM 534 C CA . LEU A 1 71 ? 3.065 -4.279 -15.867 1.00 89.56 71 LEU A CA 1
ATOM 535 C C . LEU A 1 71 ? 3.842 -4.483 -14.563 1.00 89.56 71 LEU A C 1
ATOM 537 O O . LEU A 1 71 ? 3.229 -4.603 -13.501 1.00 89.56 71 LEU A O 1
ATOM 541 N N . VAL A 1 72 ? 5.175 -4.498 -14.632 1.00 88.56 72 VAL A N 1
ATOM 542 C CA . VAL A 1 72 ? 6.025 -4.693 -13.450 1.00 88.56 72 VAL A CA 1
ATOM 543 C C . VAL A 1 72 ? 5.900 -3.512 -12.490 1.00 88.56 72 VAL A C 1
ATOM 545 O O . VAL A 1 72 ? 5.595 -3.726 -11.318 1.00 88.56 72 VAL A O 1
ATOM 548 N N . PHE A 1 73 ? 6.056 -2.272 -12.965 1.00 88.88 73 PHE A N 1
ATOM 549 C CA . PHE A 1 73 ? 5.922 -1.098 -12.096 1.00 88.88 73 PHE A CA 1
ATOM 550 C C . PHE A 1 73 ? 4.509 -0.941 -11.540 1.00 88.88 73 PHE A C 1
ATOM 552 O O . PHE A 1 73 ? 4.356 -0.567 -10.379 1.00 88.88 73 PHE A O 1
ATOM 559 N N . PHE A 1 74 ? 3.481 -1.273 -12.322 1.00 90.25 74 PHE A N 1
ATOM 560 C CA . PHE A 1 74 ? 2.105 -1.289 -11.837 1.00 90.25 74 PHE A CA 1
ATOM 561 C C . PHE A 1 74 ? 1.923 -2.291 -10.689 1.00 90.25 74 PHE A C 1
ATOM 563 O O . PHE A 1 74 ? 1.411 -1.924 -9.632 1.00 90.25 74 PHE A O 1
ATOM 570 N N . ALA A 1 75 ? 2.395 -3.531 -10.852 1.00 90.94 75 ALA A N 1
ATOM 571 C CA . ALA A 1 75 ? 2.311 -4.550 -9.807 1.00 90.94 75 ALA A CA 1
ATOM 572 C C . ALA A 1 75 ? 3.086 -4.143 -8.541 1.00 90.94 75 ALA A C 1
ATOM 574 O O . ALA A 1 75 ? 2.552 -4.233 -7.433 1.00 90.94 75 ALA A O 1
ATOM 575 N N . CYS A 1 76 ? 4.312 -3.635 -8.698 1.00 89.88 76 CYS A N 1
ATOM 576 C CA . CYS A 1 76 ? 5.125 -3.122 -7.595 1.00 89.88 76 CYS A CA 1
ATOM 577 C C . CYS A 1 76 ? 4.431 -1.966 -6.860 1.00 89.88 76 CYS A C 1
ATOM 579 O O . CYS A 1 76 ? 4.379 -1.970 -5.630 1.00 89.88 76 CYS A O 1
ATOM 581 N N . ALA A 1 77 ? 3.838 -1.014 -7.588 1.00 89.75 77 ALA A N 1
ATOM 582 C CA . ALA A 1 77 ? 3.118 0.114 -7.000 1.00 89.75 77 ALA A CA 1
ATOM 583 C C . ALA A 1 77 ? 1.887 -0.342 -6.201 1.00 89.75 77 ALA A C 1
ATOM 585 O O . ALA A 1 77 ? 1.678 0.125 -5.080 1.00 89.75 77 ALA A O 1
ATOM 586 N N . VAL A 1 78 ? 1.106 -1.291 -6.728 1.00 90.81 78 VAL A N 1
ATOM 587 C CA . VAL A 1 78 ? -0.053 -1.863 -6.020 1.00 90.81 78 VAL A CA 1
ATOM 588 C C . VAL A 1 78 ? 0.379 -2.534 -4.715 1.00 90.81 78 VAL A C 1
ATOM 590 O O . VAL A 1 78 ? -0.228 -2.288 -3.670 1.00 90.81 78 VAL A O 1
ATOM 593 N N . ILE A 1 79 ? 1.447 -3.337 -4.746 1.00 91.00 79 ILE A N 1
ATOM 594 C CA . ILE A 1 79 ? 1.987 -4.008 -3.555 1.00 91.00 79 ILE A CA 1
ATOM 595 C C . ILE A 1 79 ? 2.480 -2.974 -2.537 1.00 91.00 79 ILE A C 1
ATOM 597 O O . ILE A 1 79 ? 2.092 -3.028 -1.369 1.00 91.00 79 ILE A O 1
ATOM 601 N N . ALA A 1 80 ? 3.296 -2.013 -2.974 1.00 90.00 80 ALA A N 1
ATOM 602 C CA . ALA A 1 80 ? 3.882 -1.000 -2.104 1.00 90.00 80 ALA A CA 1
ATOM 603 C C . ALA A 1 80 ? 2.807 -0.162 -1.400 1.00 90.00 80 ALA A C 1
ATOM 605 O O . ALA A 1 80 ? 2.846 -0.020 -0.178 1.00 90.00 80 ALA A O 1
ATOM 606 N N . LEU A 1 81 ? 1.812 0.336 -2.143 1.00 91.06 81 LEU A N 1
ATOM 607 C CA . LEU A 1 81 ? 0.725 1.143 -1.583 1.00 91.06 81 LEU A CA 1
ATOM 608 C C . LEU A 1 81 ? -0.168 0.331 -0.639 1.00 91.06 81 LEU A C 1
ATOM 610 O O . LEU A 1 81 ? -0.537 0.828 0.425 1.00 91.06 81 LEU A O 1
ATOM 614 N N . SER A 1 82 ? -0.460 -0.929 -0.973 1.00 90.06 82 SER A N 1
ATOM 615 C CA . SER A 1 82 ? -1.273 -1.808 -0.119 1.00 90.06 82 SER A CA 1
ATOM 616 C C . SER A 1 82 ? -0.592 -2.082 1.221 1.00 90.06 82 SER A C 1
ATOM 618 O O . SER A 1 82 ? -1.214 -1.959 2.278 1.00 90.06 82 SER A O 1
ATOM 620 N N . VAL A 1 83 ? 0.706 -2.401 1.203 1.00 89.62 83 VAL A N 1
ATOM 621 C CA . VAL A 1 83 ? 1.463 -2.664 2.436 1.00 89.62 83 VAL A CA 1
ATOM 622 C C . VAL A 1 83 ? 1.693 -1.383 3.234 1.00 89.62 83 VAL A C 1
ATOM 624 O O . VAL A 1 83 ? 1.605 -1.407 4.461 1.00 89.62 83 VAL A O 1
ATOM 627 N N . LEU A 1 84 ? 1.903 -0.247 2.566 1.00 90.81 84 LEU A N 1
ATOM 628 C CA . LEU A 1 84 ? 1.986 1.055 3.224 1.00 90.81 84 LEU A CA 1
ATOM 629 C C . LEU A 1 84 ? 0.665 1.418 3.921 1.00 90.81 84 LEU A C 1
ATOM 631 O O . LEU A 1 84 ? 0.682 1.914 5.047 1.00 90.81 84 LEU A O 1
ATOM 635 N N . SER A 1 85 ? -0.475 1.121 3.290 1.00 90.12 85 SER A N 1
ATOM 636 C CA . SER A 1 85 ? -1.805 1.302 3.879 1.00 90.12 85 SER A CA 1
ATOM 637 C C . SER A 1 85 ? -1.994 0.428 5.120 1.00 90.12 85 SER A C 1
ATOM 639 O O . SER A 1 85 ? -2.385 0.931 6.174 1.00 90.12 85 SER A O 1
ATOM 641 N N . ALA A 1 86 ? -1.619 -0.853 5.042 1.00 89.50 86 ALA A N 1
ATOM 642 C CA . ALA A 1 86 ? -1.664 -1.778 6.177 1.00 89.50 86 ALA A CA 1
ATOM 643 C C . ALA A 1 86 ? -0.733 -1.343 7.326 1.00 89.50 86 ALA A C 1
ATOM 645 O O . ALA A 1 86 ? -1.106 -1.408 8.501 1.00 89.50 86 ALA A O 1
ATOM 646 N N . ALA A 1 87 ? 0.461 -0.832 7.008 1.00 89.31 87 ALA A N 1
ATOM 647 C CA . ALA A 1 87 ? 1.400 -0.301 7.994 1.00 89.31 87 ALA A CA 1
ATOM 648 C C . ALA A 1 87 ? 0.868 0.969 8.682 1.00 89.31 87 ALA A C 1
ATOM 650 O O . ALA A 1 87 ? 1.015 1.105 9.900 1.00 89.31 87 ALA A O 1
ATOM 651 N N . ALA A 1 88 ? 0.204 1.859 7.934 1.00 87.69 88 ALA A N 1
ATOM 652 C CA . ALA A 1 88 ? -0.428 3.072 8.459 1.00 87.69 88 ALA A CA 1
ATOM 653 C C . ALA A 1 88 ? -1.675 2.763 9.310 1.00 87.69 88 ALA A C 1
ATOM 655 O O . ALA A 1 88 ? -1.855 3.336 10.387 1.00 87.69 88 ALA A O 1
ATOM 656 N N . ALA A 1 89 ? -2.495 1.800 8.879 1.00 86.81 89 ALA A N 1
ATOM 657 C CA . ALA A 1 89 ? -3.598 1.249 9.667 1.00 86.81 89 ALA A CA 1
ATOM 658 C C . ALA A 1 89 ? -3.089 0.549 10.937 1.00 86.81 89 ALA A C 1
ATOM 660 O O . ALA A 1 89 ? -3.748 0.550 11.980 1.00 86.81 89 ALA A O 1
ATOM 661 N N . GLY A 1 90 ? -1.885 -0.019 10.854 1.00 83.88 90 GLY A N 1
ATOM 662 C CA . GLY A 1 90 ? -1.232 -0.722 11.940 1.00 83.88 90 GLY A CA 1
ATOM 663 C C . GLY A 1 90 ? -1.646 -2.181 12.099 1.00 83.88 90 GLY A C 1
ATOM 664 O O . GLY A 1 90 ? -1.362 -2.800 13.132 1.00 83.88 90 GLY A O 1
ATOM 665 N N . HIS A 1 91 ? -2.323 -2.708 11.089 1.00 83.19 91 HIS A N 1
ATOM 666 C CA . HIS A 1 91 ? -2.874 -4.047 11.055 1.00 83.19 91 HIS A CA 1
ATOM 667 C C . HIS A 1 91 ? -2.805 -4.565 9.618 1.00 83.19 91 HIS A C 1
ATOM 669 O O . HIS A 1 91 ? -3.234 -3.869 8.699 1.00 83.19 91 HIS A O 1
ATOM 675 N N . MET A 1 92 ? -2.257 -5.767 9.436 1.00 82.31 92 MET A N 1
ATOM 676 C CA . MET A 1 92 ? -2.236 -6.455 8.142 1.00 82.31 92 MET A CA 1
ATOM 677 C C . MET A 1 92 ? -3.080 -7.728 8.225 1.00 82.31 92 MET A C 1
ATOM 679 O O . MET A 1 92 ? -4.270 -7.666 7.933 1.00 82.31 92 MET A O 1
ATOM 683 N N . PHE A 1 93 ? -2.519 -8.839 8.714 1.00 81.94 93 PHE A N 1
ATOM 684 C CA . PHE A 1 93 ? -3.293 -10.012 9.158 1.00 81.94 93 PHE A CA 1
ATOM 685 C C . PHE A 1 93 ? -3.245 -10.190 10.678 1.00 81.94 93 PHE A C 1
ATOM 687 O O . PHE A 1 93 ? -4.082 -10.866 11.275 1.00 81.94 93 PHE A O 1
ATOM 694 N N . ARG A 1 94 ? -2.249 -9.566 11.311 1.00 82.00 94 ARG A N 1
ATOM 695 C CA . ARG A 1 94 ? -2.071 -9.466 12.757 1.00 82.00 94 ARG A CA 1
ATOM 696 C C . ARG A 1 94 ? -1.820 -8.004 13.143 1.00 82.00 94 ARG A C 1
ATOM 698 O O . ARG A 1 94 ? -1.448 -7.190 12.289 1.00 82.00 94 ARG A O 1
ATOM 705 N N . PRO A 1 95 ? -2.006 -7.634 14.425 1.00 83.62 95 PRO A N 1
ATOM 706 C CA . PRO A 1 95 ? -1.558 -6.334 14.907 1.00 83.62 95 PRO A CA 1
ATOM 707 C C . PRO A 1 95 ? -0.038 -6.210 14.723 1.00 83.62 95 PRO A C 1
ATOM 709 O O . PRO A 1 95 ? 0.729 -6.999 15.273 1.00 83.62 95 PRO A O 1
ATOM 712 N N . LEU A 1 96 ? 0.385 -5.214 13.942 1.00 84.06 96 LEU A N 1
ATOM 713 C CA . LEU A 1 96 ? 1.795 -4.944 13.658 1.00 84.06 96 LEU A CA 1
ATOM 714 C C . LEU A 1 96 ? 2.419 -4.149 14.806 1.00 84.06 96 LEU A C 1
ATOM 716 O O . LEU A 1 96 ? 1.892 -3.096 15.189 1.00 84.06 96 LEU A O 1
ATOM 720 N N . GLY A 1 97 ? 3.571 -4.606 15.302 1.00 87.25 97 GLY A N 1
ATOM 721 C CA . GLY A 1 97 ? 4.380 -3.855 16.266 1.00 87.25 97 GLY A CA 1
ATOM 722 C C . GLY A 1 97 ? 4.963 -2.577 15.653 1.00 87.25 97 GLY A C 1
ATOM 723 O O . GLY A 1 97 ? 5.124 -2.479 14.437 1.00 87.25 97 GLY A O 1
ATOM 724 N N . TRP A 1 98 ? 5.316 -1.589 16.481 1.00 85.75 98 TRP A N 1
ATOM 725 C CA . TRP A 1 98 ? 5.798 -0.289 15.988 1.00 85.75 98 TRP A CA 1
ATOM 726 C C . TRP A 1 98 ? 7.059 -0.410 15.107 1.00 85.75 98 TRP A C 1
ATOM 728 O O . TRP A 1 98 ? 7.141 0.235 14.064 1.00 85.75 98 TRP A O 1
ATOM 738 N N . LEU A 1 99 ? 7.980 -1.316 15.467 1.00 87.69 99 LEU A N 1
ATOM 739 C CA . LEU A 1 99 ? 9.186 -1.631 14.689 1.00 87.69 99 LEU A CA 1
ATOM 740 C C . LEU A 1 99 ? 8.850 -2.189 13.300 1.00 87.69 99 LEU A C 1
ATOM 742 O O . LEU A 1 99 ? 9.439 -1.777 12.305 1.00 87.69 99 LEU A O 1
ATOM 746 N N . GLN A 1 100 ? 7.881 -3.108 13.227 1.00 87.50 100 GLN A N 1
ATOM 747 C CA . GLN A 1 100 ? 7.450 -3.712 11.963 1.00 87.50 100 GLN A CA 1
ATOM 748 C C . GLN A 1 100 ? 6.796 -2.669 11.060 1.00 87.50 100 GLN A C 1
ATOM 750 O O . GLN A 1 100 ? 7.067 -2.646 9.866 1.00 87.50 100 GLN A O 1
ATOM 755 N N . ARG A 1 101 ? 5.987 -1.763 11.622 1.00 88.19 101 ARG A N 1
ATOM 756 C CA . ARG A 1 101 ? 5.388 -0.661 10.855 1.00 88.19 101 ARG A CA 1
ATOM 757 C C . ARG A 1 101 ? 6.455 0.249 10.261 1.00 88.19 101 ARG A C 1
ATOM 759 O O . ARG A 1 101 ? 6.384 0.549 9.075 1.00 88.19 101 ARG A O 1
ATOM 766 N N . LEU A 1 102 ? 7.449 0.652 11.056 1.00 88.94 102 LEU A N 1
ATOM 767 C CA . LEU A 1 102 ? 8.521 1.527 10.579 1.00 88.94 102 LEU A CA 1
ATOM 768 C C . LEU A 1 102 ? 9.345 0.849 9.475 1.00 88.94 102 LEU A C 1
ATOM 770 O O . LEU A 1 102 ? 9.642 1.473 8.459 1.00 88.94 102 LEU A O 1
ATOM 774 N N . PHE A 1 103 ? 9.639 -0.443 9.642 1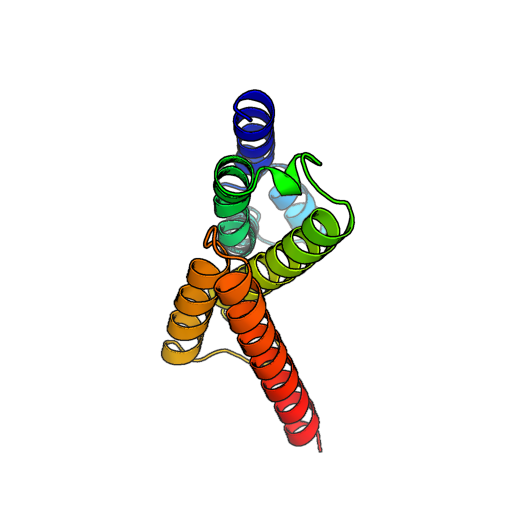.00 90.06 103 PHE A N 1
ATOM 775 C CA . PHE A 1 103 ? 10.304 -1.250 8.622 1.00 90.06 103 PHE A CA 1
ATOM 776 C C . PHE A 1 103 ? 9.486 -1.318 7.324 1.00 90.06 103 PHE A C 1
ATOM 778 O O . PHE A 1 103 ? 10.016 -1.034 6.254 1.00 90.06 103 PHE A O 1
ATOM 785 N N . LEU A 1 104 ? 8.187 -1.623 7.406 1.00 88.94 104 LEU A N 1
ATOM 786 C CA . LEU A 1 104 ? 7.312 -1.697 6.234 1.00 88.94 104 LEU A CA 1
ATOM 787 C C . LEU A 1 104 ? 7.179 -0.353 5.518 1.00 88.94 104 LEU A C 1
ATOM 789 O O . LEU A 1 104 ? 7.224 -0.323 4.292 1.00 88.94 104 LEU A O 1
ATOM 793 N N . ILE A 1 105 ? 7.070 0.751 6.261 1.00 88.44 105 ILE A N 1
ATOM 794 C CA . ILE A 1 105 ? 7.049 2.100 5.683 1.00 88.44 105 ILE A CA 1
ATOM 795 C C . ILE A 1 105 ? 8.363 2.370 4.942 1.00 88.44 105 ILE A C 1
ATOM 797 O O . ILE A 1 105 ? 8.330 2.792 3.790 1.00 88.44 105 ILE A O 1
ATOM 801 N N . ALA A 1 106 ? 9.514 2.081 5.555 1.00 89.19 106 ALA A N 1
ATOM 802 C CA . ALA A 1 106 ? 10.816 2.299 4.925 1.00 89.19 106 ALA A CA 1
ATOM 803 C C . ALA A 1 106 ? 10.992 1.468 3.640 1.00 89.19 106 ALA A C 1
ATOM 805 O O . ALA A 1 106 ? 11.427 1.998 2.618 1.00 89.19 106 ALA A O 1
ATOM 806 N N . VAL A 1 107 ? 10.608 0.186 3.661 1.00 88.31 107 VAL A N 1
ATOM 807 C CA . VAL A 1 107 ? 10.704 -0.698 2.486 1.00 88.31 107 VAL A CA 1
ATOM 808 C C . VAL A 1 107 ? 9.702 -0.295 1.399 1.00 88.31 107 VAL A C 1
ATOM 810 O O . VAL A 1 107 ? 10.059 -0.282 0.223 1.00 88.31 107 VAL A O 1
ATOM 813 N N . ALA A 1 108 ? 8.476 0.088 1.765 1.00 85.81 108 ALA A N 1
ATOM 814 C CA . ALA A 1 108 ? 7.478 0.569 0.810 1.00 85.81 108 ALA A CA 1
ATOM 815 C C . ALA A 1 108 ? 7.901 1.888 0.150 1.00 85.81 108 ALA A C 1
ATOM 817 O O . ALA A 1 108 ? 7.715 2.048 -1.052 1.00 85.81 108 ALA A O 1
ATOM 818 N N . LEU A 1 109 ? 8.534 2.801 0.893 1.00 85.50 109 LEU A N 1
ATOM 819 C CA . LEU A 1 109 ? 9.129 4.015 0.327 1.00 85.50 109 LEU A CA 1
ATOM 820 C C . LEU A 1 109 ? 10.289 3.691 -0.622 1.00 85.50 109 LEU A C 1
ATOM 822 O O . LEU A 1 109 ? 10.384 4.279 -1.697 1.00 85.50 109 LEU A O 1
ATOM 826 N N . ALA A 1 110 ? 11.142 2.727 -0.272 1.00 84.56 110 ALA A N 1
ATOM 827 C CA . ALA A 1 110 ? 12.225 2.281 -1.147 1.00 84.56 110 ALA A CA 1
ATOM 828 C C . ALA A 1 110 ? 11.709 1.637 -2.453 1.00 84.56 110 ALA A C 1
ATOM 830 O O . ALA A 1 110 ? 12.354 1.760 -3.499 1.00 84.56 110 ALA A O 1
ATOM 831 N N . ALA A 1 111 ? 10.521 1.020 -2.431 1.00 82.00 111 ALA A N 1
ATOM 832 C CA . ALA A 1 111 ? 9.872 0.462 -3.620 1.00 82.00 111 ALA A CA 1
ATOM 833 C C . ALA A 1 111 ? 9.447 1.518 -4.655 1.00 82.00 111 ALA A C 1
ATOM 835 O O . ALA A 1 111 ? 9.304 1.191 -5.834 1.00 82.00 111 ALA A O 1
ATOM 836 N N . ILE A 1 112 ? 9.316 2.782 -4.239 1.00 78.00 112 ILE A N 1
ATOM 837 C CA . ILE A 1 112 ? 8.971 3.933 -5.096 1.00 78.00 112 ILE A CA 1
ATOM 838 C C . ILE A 1 112 ? 10.197 4.445 -5.883 1.00 78.00 112 ILE A C 1
ATOM 840 O O . ILE A 1 112 ? 10.092 5.352 -6.706 1.00 78.00 112 ILE A O 1
ATOM 844 N N . SER A 1 113 ? 11.377 3.860 -5.671 1.00 77.62 113 SER A N 1
ATOM 845 C CA . SER A 1 113 ? 12.582 4.229 -6.415 1.00 77.62 113 SER A CA 1
ATOM 846 C C . SER A 1 113 ? 12.443 4.020 -7.934 1.00 77.62 113 SER A C 1
ATOM 848 O O . SER A 1 113 ? 11.756 3.121 -8.422 1.00 77.62 113 SER A O 1
ATOM 850 N N . THR A 1 114 ? 13.139 4.865 -8.700 1.00 74.06 114 THR A N 1
ATOM 851 C CA . THR A 1 114 ? 13.160 4.836 -10.175 1.00 74.06 114 THR A CA 1
ATOM 852 C C . THR A 1 114 ? 13.915 3.621 -10.733 1.00 74.06 114 THR A C 1
ATOM 854 O O . THR A 1 114 ? 13.742 3.258 -11.893 1.00 74.06 114 THR A O 1
ATOM 857 N N . HIS A 1 115 ? 14.747 2.961 -9.923 1.00 80.94 115 HIS A N 1
ATOM 858 C CA . HIS A 1 115 ? 15.500 1.785 -10.350 1.00 80.94 115 HIS A CA 1
ATOM 859 C C . HIS A 1 115 ? 14.641 0.517 -10.283 1.00 80.94 115 HIS A C 1
ATOM 861 O O . HIS A 1 115 ? 14.214 0.098 -9.206 1.00 80.94 115 HIS A O 1
ATOM 867 N N . LEU A 1 116 ? 14.467 -0.147 -11.432 1.00 80.62 116 LEU A N 1
ATOM 868 C CA . LEU A 1 116 ? 13.680 -1.379 -11.562 1.00 80.62 116 LEU A CA 1
ATOM 869 C C . LEU A 1 116 ? 14.130 -2.478 -10.584 1.00 80.62 116 LEU A C 1
ATOM 871 O O . LEU A 1 116 ? 13.302 -3.136 -9.962 1.00 80.62 116 LEU A O 1
ATOM 875 N N . THR A 1 117 ? 15.441 -2.652 -10.403 1.00 84.62 117 THR A N 1
ATOM 876 C CA . THR A 1 117 ? 16.010 -3.670 -9.504 1.00 84.62 117 THR A CA 1
ATOM 877 C C . THR A 1 117 ? 15.610 -3.448 -8.051 1.00 84.62 117 THR A C 1
ATOM 879 O O . THR A 1 117 ? 15.240 -4.396 -7.362 1.00 84.62 117 THR A O 1
ATOM 882 N N . VAL A 1 118 ? 15.639 -2.196 -7.592 1.00 86.56 118 VAL A N 1
ATOM 883 C CA . VAL A 1 118 ? 15.269 -1.834 -6.222 1.00 86.56 118 VAL A CA 1
ATOM 884 C C . VAL A 1 118 ? 13.766 -1.999 -6.025 1.00 86.56 118 VAL A C 1
ATOM 886 O O . VAL A 1 118 ? 13.355 -2.586 -5.025 1.00 86.56 118 VAL A O 1
ATOM 889 N N . SER A 1 119 ? 12.946 -1.567 -6.988 1.00 84.25 119 SER A N 1
ATOM 890 C CA . SER A 1 119 ? 11.485 -1.704 -6.913 1.00 84.25 119 SER A CA 1
ATOM 891 C C . SER A 1 119 ? 11.042 -3.173 -6.867 1.00 84.25 119 SER A C 1
ATOM 893 O O . SER A 1 119 ? 10.227 -3.553 -6.024 1.00 84.25 119 SER A O 1
ATOM 895 N N . VAL A 1 120 ? 11.651 -4.042 -7.682 1.00 87.75 120 VAL A N 1
ATOM 896 C CA . VAL A 1 120 ? 11.370 -5.488 -7.669 1.00 87.75 120 VAL A CA 1
ATOM 897 C C . VAL A 1 120 ? 11.878 -6.149 -6.386 1.00 87.75 120 VAL A C 1
ATOM 899 O O . VAL A 1 120 ? 11.135 -6.906 -5.762 1.00 87.75 120 VAL A O 1
ATOM 902 N N . ALA A 1 121 ? 13.107 -5.854 -5.951 1.00 89.12 121 ALA A N 1
ATOM 903 C CA . ALA A 1 121 ? 13.682 -6.452 -4.744 1.00 89.12 121 ALA A CA 1
ATOM 904 C C . ALA A 1 121 ? 12.879 -6.091 -3.486 1.00 89.12 121 ALA A C 1
ATOM 906 O O . ALA A 1 121 ? 12.539 -6.959 -2.685 1.00 89.12 121 ALA A O 1
ATOM 907 N N . THR A 1 122 ? 12.523 -4.817 -3.331 1.00 87.19 122 THR A N 1
ATOM 908 C CA . THR A 1 122 ? 11.704 -4.348 -2.203 1.00 87.19 122 THR A CA 1
ATOM 909 C C . THR A 1 122 ? 10.285 -4.906 -2.269 1.00 87.19 122 THR A C 1
ATOM 911 O O . THR A 1 122 ? 9.785 -5.378 -1.252 1.00 87.19 122 THR A O 1
ATOM 914 N N . SER A 1 123 ? 9.663 -4.966 -3.451 1.00 87.56 123 SER A N 1
ATOM 915 C CA . SER A 1 123 ? 8.349 -5.605 -3.622 1.00 87.56 123 SER A CA 1
ATOM 916 C C . SER A 1 123 ? 8.380 -7.087 -3.246 1.00 87.56 123 SER A C 1
ATOM 918 O O . SER A 1 123 ? 7.475 -7.563 -2.563 1.00 87.56 123 SER A O 1
ATOM 920 N N . ALA A 1 124 ? 9.440 -7.813 -3.611 1.00 90.25 124 ALA A N 1
ATOM 921 C CA . ALA A 1 124 ? 9.623 -9.206 -3.209 1.00 90.25 124 ALA A CA 1
ATOM 922 C C . ALA A 1 124 ? 9.756 -9.349 -1.683 1.00 90.25 124 ALA A C 1
ATOM 924 O O . ALA A 1 124 ? 9.137 -10.237 -1.098 1.00 90.25 124 ALA A O 1
ATOM 925 N N . VAL A 1 125 ? 10.492 -8.446 -1.023 1.00 90.81 125 VAL A N 1
ATOM 926 C CA . VAL A 1 125 ? 10.594 -8.406 0.448 1.00 90.81 125 VAL A CA 1
ATOM 927 C C . VAL A 1 125 ? 9.231 -8.139 1.093 1.00 90.81 125 VAL A C 1
ATOM 929 O O . VAL A 1 125 ? 8.873 -8.818 2.055 1.00 90.81 125 VAL A O 1
ATOM 932 N N . LEU A 1 126 ? 8.446 -7.199 0.559 1.00 90.00 126 LEU A N 1
ATOM 933 C CA . LEU A 1 126 ? 7.103 -6.891 1.064 1.00 90.00 126 LEU A CA 1
ATOM 934 C C . LEU A 1 126 ? 6.155 -8.089 0.924 1.00 90.00 126 LEU A C 1
ATOM 936 O O . LEU A 1 126 ? 5.441 -8.415 1.871 1.00 90.00 126 LEU A O 1
ATOM 940 N N . VAL A 1 127 ? 6.180 -8.779 -0.220 1.00 90.00 127 VAL A N 1
ATOM 941 C CA . VAL A 1 127 ? 5.377 -9.993 -0.446 1.00 90.00 127 VAL A CA 1
ATOM 942 C C . VAL A 1 127 ? 5.825 -11.129 0.472 1.00 90.00 127 VAL A C 1
ATOM 944 O O . VAL A 1 127 ? 4.981 -11.800 1.062 1.00 90.00 127 VAL A O 1
ATOM 947 N N . ALA A 1 128 ? 7.133 -11.327 0.649 1.00 90.12 128 ALA A N 1
ATOM 948 C CA . ALA A 1 128 ? 7.661 -12.340 1.559 1.00 90.12 128 ALA A CA 1
ATOM 949 C C . ALA A 1 128 ? 7.241 -12.066 3.011 1.00 90.12 128 ALA A C 1
ATOM 951 O O . ALA A 1 128 ? 6.817 -12.984 3.715 1.00 90.12 128 ALA A O 1
ATOM 952 N N . PHE A 1 129 ? 7.287 -10.803 3.446 1.00 89.69 129 PHE A N 1
ATOM 953 C CA . PHE A 1 129 ? 6.813 -10.407 4.769 1.00 89.69 129 PHE A CA 1
ATOM 954 C C . PHE A 1 129 ? 5.305 -10.637 4.922 1.00 89.69 129 PHE A C 1
ATOM 956 O O . PHE A 1 129 ? 4.871 -11.191 5.930 1.00 89.69 129 PHE A O 1
ATOM 963 N N . ALA A 1 130 ? 4.510 -10.272 3.913 1.00 88.06 130 ALA A N 1
ATOM 964 C CA . ALA A 1 130 ? 3.066 -10.492 3.903 1.00 88.06 130 ALA A CA 1
ATOM 965 C C . ALA A 1 130 ? 2.709 -11.985 3.990 1.00 88.06 130 ALA A C 1
ATOM 967 O O . ALA A 1 130 ? 1.853 -12.376 4.781 1.00 88.06 130 ALA A O 1
ATOM 968 N N . ALA A 1 131 ? 3.394 -12.829 3.214 1.00 88.69 131 ALA A N 1
ATOM 969 C CA . ALA A 1 131 ? 3.211 -14.278 3.234 1.00 88.69 131 ALA A CA 1
ATOM 970 C C . ALA A 1 131 ? 3.621 -14.885 4.584 1.00 88.69 131 ALA A C 1
ATOM 972 O O . ALA A 1 131 ? 2.945 -15.778 5.100 1.00 88.69 131 ALA A O 1
ATOM 973 N N . TRP A 1 132 ? 4.695 -14.376 5.190 1.00 88.75 132 TRP A N 1
ATOM 974 C CA . TRP A 1 132 ? 5.128 -14.782 6.523 1.00 88.75 132 TRP A CA 1
ATOM 975 C C . TRP A 1 132 ? 4.112 -14.393 7.604 1.00 88.75 132 TRP A C 1
ATOM 977 O O . TRP A 1 132 ? 3.726 -15.256 8.399 1.00 88.75 132 TRP A O 1
ATOM 987 N N . ASP A 1 133 ? 3.619 -13.150 7.602 1.00 86.69 133 ASP A N 1
ATOM 988 C CA . ASP A 1 133 ? 2.577 -12.691 8.532 1.00 86.69 133 ASP A CA 1
ATOM 989 C C . ASP A 1 133 ? 1.295 -13.522 8.375 1.00 86.69 133 ASP A C 1
ATOM 991 O O . ASP A 1 133 ? 0.730 -13.996 9.363 1.00 86.69 133 ASP A O 1
ATOM 995 N N . TRP A 1 134 ? 0.901 -13.816 7.132 1.00 86.06 134 TRP A N 1
ATOM 996 C CA . TRP A 1 134 ? -0.244 -14.671 6.822 1.00 86.06 134 TRP A CA 1
ATOM 997 C C . TRP A 1 134 ? -0.071 -16.114 7.317 1.00 86.06 134 TRP A C 1
ATOM 999 O O . TRP A 1 134 ? -0.982 -16.674 7.934 1.00 86.06 134 TRP A O 1
ATOM 1009 N N . SER A 1 135 ? 1.105 -16.717 7.111 1.00 84.81 135 SER A N 1
ATOM 1010 C CA . SER A 1 135 ? 1.397 -18.071 7.602 1.00 84.81 135 SER A CA 1
ATOM 1011 C C . SER A 1 135 ? 1.327 -18.147 9.133 1.00 84.81 135 SER A C 1
ATOM 1013 O O . SER A 1 135 ? 0.719 -19.063 9.682 1.00 84.81 135 SER A O 1
ATOM 1015 N N . ARG A 1 136 ? 1.841 -17.127 9.835 1.00 81.75 136 ARG A N 1
ATOM 1016 C CA . ARG A 1 136 ? 1.7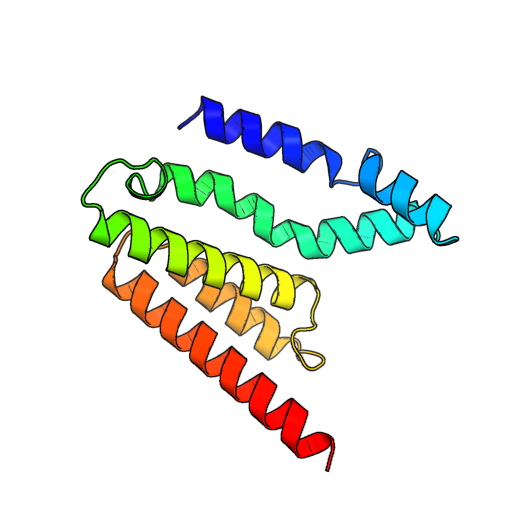87 -17.027 11.302 1.00 81.75 136 ARG A CA 1
ATOM 1017 C C . ARG A 1 136 ? 0.404 -16.686 11.839 1.00 81.75 136 ARG A C 1
ATOM 1019 O O . ARG A 1 136 ? 0.120 -17.003 12.994 1.00 81.75 136 ARG A O 1
ATOM 1026 N N . ALA A 1 137 ? -0.434 -16.011 11.060 1.00 80.88 137 ALA A N 1
ATOM 1027 C CA . ALA A 1 137 ? -1.836 -15.799 11.401 1.00 80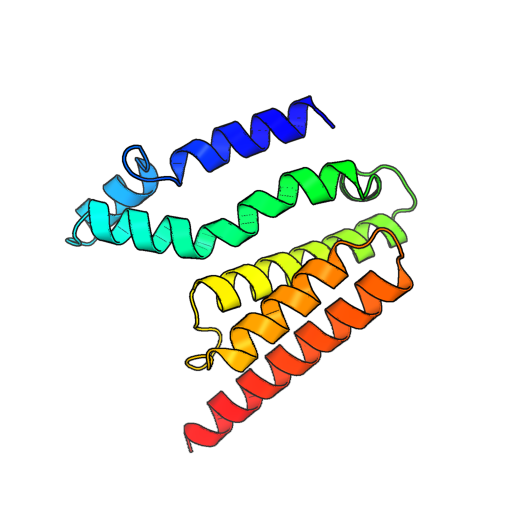.88 137 ALA A CA 1
A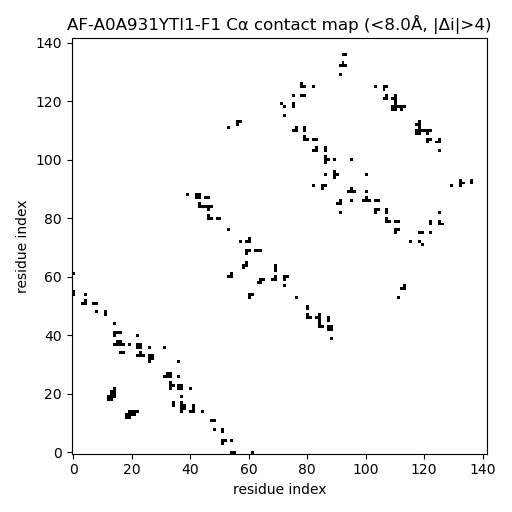TOM 1028 C C . ALA A 1 137 ? -2.604 -17.127 11.364 1.00 80.88 137 ALA A C 1
ATOM 1030 O O . ALA A 1 137 ? -3.363 -17.419 12.284 1.00 80.88 137 ALA A O 1
ATOM 1031 N N . ARG A 1 138 ? -2.339 -17.972 10.357 1.00 74.19 138 ARG A N 1
ATOM 1032 C CA . ARG A 1 138 ? -2.940 -19.311 10.250 1.00 74.19 138 ARG A CA 1
ATOM 1033 C C . ARG A 1 138 ? -2.458 -20.278 11.331 1.00 74.19 138 ARG A C 1
ATOM 1035 O O . ARG A 1 138 ? -3.277 -20.998 11.884 1.00 74.19 138 ARG A O 1
ATOM 1042 N N . SER A 1 139 ? -1.170 -20.275 11.676 1.00 66.19 139 SER A N 1
ATOM 1043 C CA . SER A 1 139 ? -0.631 -21.169 12.717 1.00 66.19 139 SER A CA 1
ATOM 1044 C C . SER A 1 139 ? -1.047 -20.810 14.146 1.00 66.19 139 SER A C 1
ATOM 1046 O O . SER A 1 139 ? -0.924 -21.651 15.021 1.00 66.19 139 SER A O 1
ATOM 1048 N N . GLY A 1 140 ? -1.505 -19.580 14.404 1.00 56.16 140 GLY A N 1
ATOM 1049 C CA . GLY A 1 140 ? -2.038 -19.178 15.715 1.00 56.16 140 GLY A CA 1
ATOM 1050 C C . GLY A 1 140 ? -3.539 -19.435 15.893 1.00 56.16 140 GLY A C 1
ATOM 1051 O O . GLY A 1 140 ? -4.076 -19.106 16.944 1.00 56.16 140 GLY A O 1
ATOM 1052 N N . ALA A 1 141 ? -4.210 -19.956 14.860 1.00 52.19 141 ALA A N 1
ATOM 1053 C CA . ALA A 1 141 ? -5.625 -20.328 14.875 1.00 52.19 141 ALA A CA 1
ATOM 1054 C C . ALA A 1 141 ? -5.845 -21.854 15.002 1.00 52.19 141 ALA A C 1
ATOM 1056 O O . ALA A 1 141 ? -6.985 -22.306 14.898 1.00 52.19 141 ALA A O 1
ATOM 1057 N N . ALA A 1 142 ? -4.766 -22.622 15.200 1.00 43.12 142 ALA A N 1
ATOM 1058 C CA . ALA A 1 142 ? -4.762 -24.043 15.553 1.00 43.12 142 ALA A CA 1
ATOM 1059 C C . ALA A 1 142 ? -4.288 -24.199 17.002 1.00 43.12 142 ALA A C 1
ATOM 1061 O O . ALA A 1 142 ? -4.819 -25.097 17.689 1.00 43.12 142 ALA A O 1
#

Foldseek 3Di:
DVVVLVVLVVVCVCLAPPNVVVQQVVCVVVVHDSRVSSVLSCLLCVLVNCVSVLVVLPVLCVVPDDPVSVVLLVLLLVLLSNLLSCLSNCHQLHRHDPVRSVVSPVLSVQLSDSDSVSVVVSSVVSVVVSVVVVVVSVVVVD

Sequence (142 aa):
AAHLFVFYYAVLADVTPPVAVTAFAGAQMAGADPMRTGWQASRVALSGFLAPFLFVYQPALLMRGAWTEILVFFACAVIALSVLSAAAAGHMFRPLGWLQRLFLIAVALAAISTHLTVSVATSAVLVAFAAWDWSRARSGAA

pLDDT: mean 85.63, std 6.95, range [43.12, 94.06]